Protein AF-A0A3N5PJW0-F1 (afdb_monomer_lite)

Radius of gyration: 15.16 Å; chains: 1; bounding box: 33×24×50 Å

Sequence (122 aa):
MSNIYEQHAAAFRDVSAFVVTYNGDRVATVALKFPRDGAGRLYAYVHWHGVEKVRGFAAGGGYDKRTAACAAAARKLPPQLPAGYDAAGDVYGRFVDALGRDGGRSWEDVLWDAGFKVLQAV

pLDDT: mean 93.92, std 5.49, range [64.94, 98.56]

Foldseek 3Di:
DDDPVVVVCVVPVQKWKKFKDAPRHTFKIWMWGADPVNQAKIKIWIDGPQFDIFIFIDGGDDAPGQLRRQLRRLVPTDPAHPPPCVVCGVVNNLLSVQSNDRPRDHSQVSSVVSRMHMGIDD

Secondary structure (DSSP, 8-state):
---HHHHHHHHHTTEEEEEEEETTEEEEEEEEE--TTSSSPEEEEEEETTS--EEEEE-SSSS-HHHHHHHHHHTTS-SSPPTT-GGGHHHHHHHHHHHT--SSS-HHHHHHHTT-EEEE--

Structure (mmCIF, N/CA/C/O backbone):
data_AF-A0A3N5PJW0-F1
#
_entry.id   AF-A0A3N5PJW0-F1
#
loop_
_atom_site.group_PDB
_atom_site.id
_atom_site.type_symbol
_atom_site.label_atom_id
_atom_site.label_alt_id
_atom_site.label_comp_id
_atom_site.label_asym_id
_atom_site.label_entity_id
_atom_site.label_seq_id
_atom_site.pdbx_PDB_ins_code
_atom_site.Cartn_x
_atom_site.Cartn_y
_atom_site.Cartn_z
_atom_site.occupancy
_atom_site.B_iso_or_equiv
_atom_site.auth_seq_id
_atom_site.auth_comp_id
_atom_site.auth_asym_id
_atom_site.auth_atom_id
_atom_site.pdbx_PDB_model_num
ATOM 1 N N . MET A 1 1 ? -10.174 2.706 -33.901 1.00 64.94 1 MET A N 1
ATOM 2 C CA . MET A 1 1 ? -10.566 2.958 -32.496 1.00 64.94 1 MET A CA 1
ATOM 3 C C . MET A 1 1 ? -10.114 1.761 -31.696 1.00 64.94 1 MET A C 1
ATOM 5 O O . MET A 1 1 ? -10.427 0.658 -32.124 1.00 64.94 1 MET A O 1
ATOM 9 N N . SER A 1 2 ? -9.355 1.957 -30.618 1.00 81.56 2 SER A N 1
ATOM 10 C CA . SER A 1 2 ? -9.003 0.833 -29.751 1.00 81.56 2 SER A CA 1
ATOM 11 C C . SER A 1 2 ? -10.230 0.421 -28.947 1.00 81.56 2 SER A C 1
ATOM 13 O O . SER A 1 2 ? -10.992 1.283 -28.489 1.00 81.56 2 SER A O 1
ATOM 15 N N . ASN A 1 3 ? -10.443 -0.881 -28.787 1.00 95.25 3 ASN A N 1
ATOM 16 C CA . ASN A 1 3 ? -11.563 -1.366 -27.984 1.00 95.25 3 ASN A CA 1
ATOM 17 C C . ASN A 1 3 ? -11.342 -1.043 -26.489 1.00 95.25 3 ASN A C 1
ATOM 19 O O . ASN A 1 3 ? -10.256 -0.631 -26.073 1.00 95.25 3 ASN A O 1
ATOM 23 N N . ILE A 1 4 ? -12.377 -1.219 -25.665 1.00 94.75 4 ILE A N 1
ATOM 24 C CA . ILE A 1 4 ? -12.304 -0.871 -24.239 1.00 94.75 4 ILE A CA 1
ATOM 25 C C . ILE A 1 4 ? -11.257 -1.695 -23.466 1.00 94.75 4 ILE A C 1
ATOM 27 O O . ILE A 1 4 ? -10.624 -1.171 -22.552 1.00 94.75 4 ILE A O 1
ATOM 31 N N . TYR A 1 5 ? -11.011 -2.948 -23.858 1.00 94.25 5 TYR A N 1
ATOM 32 C CA . TYR A 1 5 ? -10.007 -3.809 -23.225 1.00 94.25 5 TYR A CA 1
ATOM 33 C C . TYR A 1 5 ? -8.583 -3.325 -23.506 1.00 94.25 5 TYR A C 1
ATOM 35 O O . TYR A 1 5 ? -7.746 -3.321 -22.608 1.00 94.25 5 TYR A O 1
ATOM 43 N N . GLU A 1 6 ? -8.315 -2.850 -24.721 1.00 94.38 6 GLU A N 1
ATOM 44 C CA . GLU A 1 6 ? -7.032 -2.247 -25.095 1.00 94.38 6 GLU A CA 1
ATOM 45 C C . GLU A 1 6 ? -6.797 -0.927 -24.353 1.00 94.38 6 GLU A C 1
ATOM 47 O O . GLU A 1 6 ? -5.692 -0.678 -23.870 1.00 94.38 6 GLU A O 1
ATOM 52 N N . GLN A 1 7 ? -7.840 -0.100 -24.205 1.00 92.94 7 GLN A N 1
ATOM 53 C CA . GLN A 1 7 ? -7.766 1.135 -23.414 1.00 92.94 7 GLN A CA 1
ATOM 54 C C . GLN A 1 7 ? -7.467 0.834 -21.940 1.00 92.94 7 GLN A C 1
ATOM 56 O O . GLN A 1 7 ? -6.593 1.466 -21.348 1.00 92.94 7 GLN A O 1
ATOM 61 N N . HIS A 1 8 ? -8.144 -0.164 -21.364 1.00 91.88 8 HIS A N 1
ATOM 62 C CA . HIS A 1 8 ? -7.911 -0.612 -19.993 1.00 91.88 8 HIS A CA 1
ATOM 63 C C . HIS A 1 8 ? -6.485 -1.150 -19.809 1.00 91.88 8 HIS A C 1
ATOM 65 O O . HIS A 1 8 ? -5.757 -0.691 -18.930 1.00 91.88 8 HIS A O 1
ATOM 71 N N . ALA A 1 9 ? -6.047 -2.072 -20.672 1.00 90.75 9 ALA A N 1
ATOM 72 C CA . ALA A 1 9 ? -4.698 -2.627 -20.624 1.00 90.75 9 ALA A CA 1
ATOM 73 C C . ALA A 1 9 ? -3.628 -1.532 -20.736 1.00 90.75 9 ALA A C 1
ATOM 75 O O . ALA A 1 9 ? -2.637 -1.574 -20.016 1.00 90.75 9 ALA A O 1
ATOM 76 N N . ALA A 1 10 ? -3.837 -0.520 -21.584 1.00 90.75 10 ALA A N 1
ATOM 77 C CA . ALA A 1 10 ? -2.917 0.606 -21.711 1.00 90.75 10 ALA A CA 1
ATOM 78 C C . ALA A 1 10 ? -2.892 1.505 -20.461 1.00 90.75 10 ALA A C 1
ATOM 80 O O . ALA A 1 10 ? -1.816 1.943 -20.052 1.00 90.75 10 ALA A O 1
ATOM 81 N N . ALA A 1 11 ? -4.049 1.772 -19.846 1.00 91.06 11 ALA A N 1
ATOM 82 C CA . ALA A 1 11 ? -4.160 2.640 -18.673 1.00 91.06 11 ALA A CA 1
ATOM 83 C C . ALA A 1 11 ? -3.528 2.030 -17.409 1.00 91.06 11 ALA A C 1
ATOM 85 O O . ALA A 1 11 ? -2.932 2.755 -16.611 1.00 91.06 11 ALA A O 1
ATOM 86 N N . PHE A 1 12 ? -3.631 0.707 -17.248 1.00 93.38 12 PHE A N 1
ATOM 87 C CA . PHE A 1 12 ? -3.182 -0.008 -16.049 1.00 93.38 12 PHE A CA 1
ATOM 88 C C . PHE A 1 12 ? -1.925 -0.860 -16.256 1.00 93.38 12 PHE A C 1
ATOM 90 O O . PHE A 1 12 ? -1.478 -1.506 -15.317 1.00 93.38 12 PHE A O 1
ATOM 97 N N . ARG A 1 13 ? -1.311 -0.827 -17.448 1.00 92.81 13 ARG A N 1
ATOM 98 C CA . ARG A 1 13 ? -0.145 -1.656 -17.810 1.00 92.81 13 ARG A CA 1
ATOM 99 C C . ARG A 1 13 ? 0.967 -1.668 -16.765 1.00 92.81 13 ARG A C 1
ATOM 101 O O . ARG A 1 13 ? 1.544 -2.709 -16.478 1.00 92.81 13 ARG A O 1
ATOM 108 N N . ASP A 1 14 ? 1.270 -0.485 -16.247 1.00 95.12 14 ASP A N 1
ATOM 109 C CA . ASP A 1 14 ? 2.387 -0.248 -15.340 1.00 95.12 14 ASP A CA 1
ATOM 110 C C . ASP A 1 14 ? 1.884 -0.035 -13.901 1.00 95.12 14 ASP A C 1
ATOM 112 O O . ASP A 1 14 ? 2.542 0.639 -13.106 1.00 95.12 14 ASP A O 1
ATOM 116 N N . VAL A 1 15 ? 0.687 -0.532 -13.567 1.00 96.31 15 VAL A N 1
ATOM 117 C CA . VAL A 1 15 ? 0.043 -0.334 -12.267 1.00 96.31 15 VAL A CA 1
ATOM 118 C C . VAL A 1 15 ? -0.441 -1.662 -11.700 1.00 96.31 15 VAL A C 1
ATOM 120 O O . VAL A 1 15 ? -1.102 -2.431 -12.382 1.00 96.31 15 VAL A O 1
ATOM 123 N N . SER A 1 16 ? -0.177 -1.887 -10.417 1.00 96.88 16 SER A N 1
ATOM 124 C CA . SER A 1 16 ? -0.884 -2.896 -9.624 1.00 96.88 16 SER A CA 1
ATOM 125 C C . SER A 1 16 ? -1.614 -2.200 -8.491 1.00 96.88 16 SER A C 1
ATOM 127 O O . SER A 1 16 ? -1.078 -1.267 -7.888 1.00 96.88 16 SER A O 1
ATOM 129 N N . ALA A 1 17 ? -2.832 -2.633 -8.196 1.00 97.19 17 ALA A N 1
ATOM 130 C CA . ALA A 1 17 ? -3.629 -2.067 -7.117 1.00 97.19 17 ALA A CA 1
ATOM 131 C C . A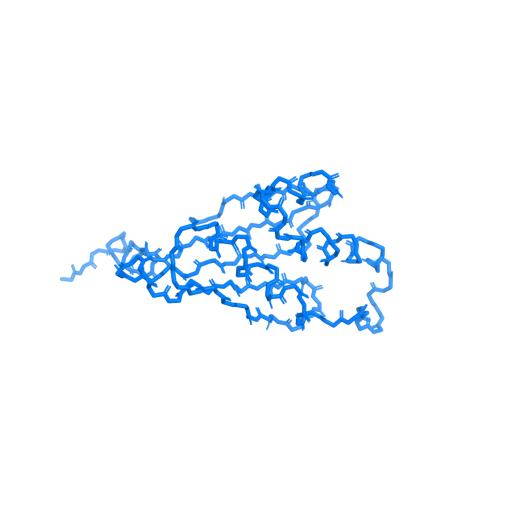LA A 1 17 ? -4.098 -3.166 -6.173 1.00 97.19 17 ALA A C 1
ATOM 133 O O . ALA A 1 17 ? -4.445 -4.264 -6.599 1.00 97.19 17 ALA A O 1
ATOM 134 N N . PHE A 1 18 ? -4.130 -2.840 -4.888 1.00 98.25 18 PHE A N 1
ATOM 135 C CA . PHE A 1 18 ? -4.428 -3.765 -3.813 1.00 98.25 18 PHE A CA 1
ATOM 136 C C . PHE A 1 18 ? -5.433 -3.150 -2.849 1.00 98.25 18 PHE A C 1
ATOM 138 O O . PHE A 1 18 ? -5.392 -1.953 -2.539 1.00 98.25 18 PHE A O 1
ATOM 145 N N . VAL A 1 19 ? -6.313 -4.002 -2.344 1.00 98.12 19 VAL A N 1
ATOM 146 C CA . VAL A 1 19 ? -7.246 -3.707 -1.266 1.00 98.12 19 VAL A CA 1
ATOM 147 C C . VAL A 1 19 ? -6.733 -4.389 -0.007 1.00 98.12 19 VAL A C 1
ATOM 149 O O . VAL A 1 19 ? -6.430 -5.579 -0.023 1.00 98.12 19 VAL A O 1
ATOM 152 N N . VAL A 1 20 ? -6.641 -3.634 1.085 1.00 98.19 20 VAL A N 1
ATOM 153 C CA . VAL A 1 20 ? -6.248 -4.160 2.392 1.00 98.19 20 VAL A CA 1
ATOM 154 C C . VAL A 1 20 ? -7.487 -4.245 3.267 1.00 98.19 20 VAL A C 1
ATOM 156 O O . VAL A 1 20 ? -8.210 -3.254 3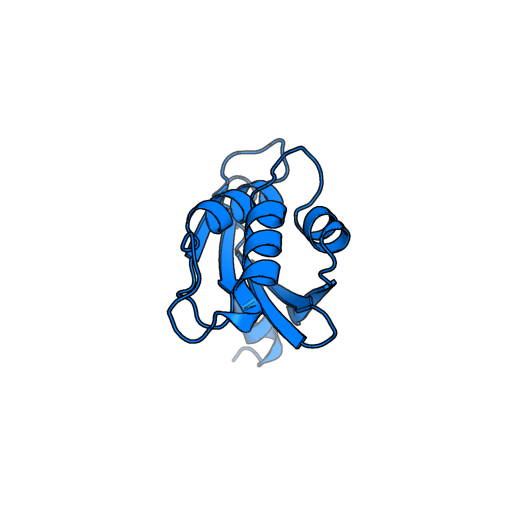.425 1.00 98.19 20 VAL A O 1
ATOM 159 N N . THR A 1 21 ? -7.730 -5.424 3.831 1.00 98.25 21 THR A N 1
ATOM 160 C CA . THR A 1 21 ? -8.873 -5.683 4.713 1.00 98.25 21 THR A CA 1
ATOM 161 C C . THR A 1 21 ? -8.428 -6.124 6.100 1.00 98.25 21 THR A C 1
ATOM 163 O O . THR A 1 21 ? -7.409 -6.804 6.226 1.00 98.25 21 THR A O 1
ATOM 166 N N . TYR A 1 22 ? -9.219 -5.793 7.115 1.00 97.56 22 TYR A N 1
ATOM 167 C CA . TYR A 1 22 ? -9.069 -6.259 8.491 1.00 97.56 22 TYR A CA 1
ATOM 168 C C . TYR A 1 22 ? -10.447 -6.670 9.013 1.00 97.56 22 TYR A C 1
ATOM 170 O O . TYR A 1 22 ? -11.403 -5.921 8.855 1.00 97.56 22 TYR A O 1
ATOM 178 N N . ASN A 1 23 ? -10.577 -7.877 9.573 1.00 95.44 23 ASN A N 1
ATOM 179 C CA . ASN A 1 23 ? -11.863 -8.434 10.032 1.00 95.44 23 ASN A CA 1
ATOM 180 C C . ASN A 1 23 ? -13.010 -8.399 8.998 1.00 95.44 23 ASN A C 1
ATOM 182 O O . ASN A 1 23 ? -14.178 -8.359 9.360 1.00 95.44 23 ASN A O 1
ATOM 186 N N . GLY A 1 24 ? -12.680 -8.459 7.704 1.00 94.00 24 GLY A N 1
ATOM 187 C CA . GLY A 1 24 ? -13.658 -8.409 6.611 1.00 94.00 24 GLY A CA 1
ATOM 188 C C . GLY A 1 24 ? -13.953 -7.000 6.092 1.00 94.00 24 GLY A C 1
ATOM 189 O O . GLY A 1 24 ? -14.440 -6.871 4.971 1.00 94.00 24 GLY A O 1
ATOM 190 N N . ASP A 1 25 ? -13.561 -5.957 6.825 1.00 95.31 25 ASP A N 1
ATOM 191 C CA . ASP A 1 25 ? -13.728 -4.571 6.403 1.00 95.31 25 ASP A CA 1
ATOM 192 C C . ASP A 1 25 ? -12.535 -4.095 5.585 1.00 95.31 25 ASP A C 1
ATOM 194 O O . ASP A 1 25 ? -11.372 -4.340 5.916 1.00 95.31 25 ASP A O 1
ATOM 198 N N . ARG A 1 26 ? -12.807 -3.361 4.507 1.00 96.06 26 ARG A N 1
ATOM 199 C CA . ARG A 1 26 ? -11.765 -2.671 3.748 1.00 96.06 26 ARG A CA 1
ATOM 200 C C . ARG A 1 26 ? -11.269 -1.480 4.560 1.00 96.06 26 ARG A C 1
ATOM 202 O O . ARG A 1 26 ? -12.028 -0.544 4.774 1.00 96.06 26 ARG A O 1
ATOM 209 N N . VAL A 1 27 ? -9.980 -1.469 4.895 1.00 97.00 27 VAL A N 1
ATOM 210 C CA . VAL A 1 27 ? -9.349 -0.415 5.713 1.00 97.00 27 VAL A CA 1
ATOM 211 C C . VAL A 1 27 ? -8.375 0.462 4.929 1.00 97.00 27 VAL A C 1
ATOM 213 O O . VAL A 1 27 ? -8.249 1.650 5.218 1.00 97.00 27 VAL A O 1
ATOM 216 N N . ALA A 1 28 ? -7.729 -0.080 3.893 1.00 98.00 28 ALA A N 1
ATOM 217 C CA . ALA A 1 28 ? -6.799 0.685 3.070 1.00 98.00 28 ALA A CA 1
ATOM 218 C C . ALA A 1 28 ? -6.759 0.217 1.6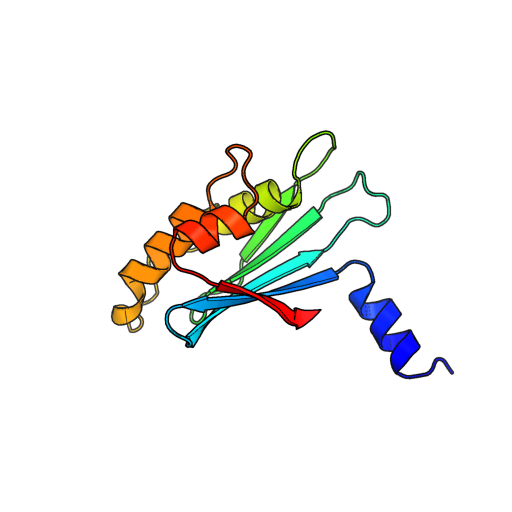11 1.00 98.00 28 ALA A C 1
ATOM 220 O O . ALA A 1 28 ? -7.315 -0.812 1.220 1.00 98.00 28 ALA A O 1
ATOM 221 N N . THR A 1 29 ? -6.077 1.007 0.791 1.00 98.38 29 THR A N 1
ATOM 222 C CA . THR A 1 29 ? -5.679 0.661 -0.574 1.00 98.38 29 THR A CA 1
ATOM 223 C C . THR A 1 29 ? -4.229 1.029 -0.809 1.00 98.38 29 THR A C 1
ATOM 225 O O . THR A 1 29 ? -3.779 2.091 -0.370 1.00 98.38 29 THR A O 1
ATOM 228 N N . VAL A 1 30 ? -3.529 0.173 -1.546 1.00 98.38 30 VAL A N 1
ATOM 229 C CA . VAL A 1 30 ? -2.154 0.400 -1.991 1.00 98.38 30 VAL A CA 1
ATOM 230 C C . VAL A 1 30 ? -2.134 0.301 -3.508 1.00 98.38 30 VAL A C 1
ATOM 232 O O . VAL A 1 30 ? -2.654 -0.656 -4.067 1.00 98.38 30 VAL A O 1
ATOM 235 N N . ALA A 1 31 ? -1.556 1.283 -4.189 1.00 98.31 31 ALA A N 1
ATOM 236 C CA . ALA A 1 31 ? -1.321 1.213 -5.626 1.00 98.31 31 ALA A CA 1
ATOM 237 C C . ALA A 1 31 ? 0.163 1.401 -5.920 1.00 98.31 31 ALA A C 1
ATOM 239 O O . ALA A 1 31 ? 0.782 2.356 -5.450 1.00 98.31 31 ALA A O 1
ATOM 240 N N . LEU A 1 32 ? 0.724 0.499 -6.713 1.00 98.06 32 LEU A N 1
ATOM 241 C CA . LEU A 1 32 ? 2.104 0.531 -7.162 1.00 98.06 32 LEU A CA 1
ATOM 242 C C . LEU A 1 32 ? 2.129 0.959 -8.622 1.00 98.06 32 LEU A C 1
ATOM 244 O O . LEU A 1 32 ? 1.453 0.351 -9.443 1.00 98.06 32 LEU A O 1
ATOM 248 N N . LYS A 1 33 ? 2.911 1.989 -8.946 1.00 97.25 33 LYS A N 1
ATOM 249 C CA . LYS A 1 33 ? 3.189 2.398 -10.325 1.00 97.25 33 LYS A CA 1
ATOM 250 C C . LYS A 1 33 ? 4.637 2.070 -10.659 1.00 97.25 33 LYS A C 1
ATOM 252 O O . LYS A 1 33 ? 5.556 2.658 -10.081 1.00 97.25 33 LYS A O 1
ATOM 257 N N . PHE A 1 34 ? 4.821 1.136 -11.579 1.00 96.19 34 PHE A N 1
ATOM 258 C CA . PHE A 1 34 ? 6.117 0.641 -12.013 1.00 96.19 34 PHE A CA 1
ATOM 259 C C . PHE A 1 34 ? 6.752 1.592 -13.038 1.00 96.19 34 PHE A C 1
ATOM 261 O O . PHE A 1 34 ? 6.050 2.214 -13.841 1.00 96.19 34 PHE A O 1
ATOM 268 N N . PRO A 1 35 ? 8.085 1.744 -13.019 1.00 93.81 35 PRO A N 1
ATOM 269 C CA . PRO A 1 35 ? 8.789 2.447 -14.077 1.00 93.81 35 PRO A CA 1
ATOM 270 C C . PRO A 1 35 ? 8.828 1.577 -15.341 1.00 93.81 35 PRO A C 1
ATOM 272 O O . PRO A 1 35 ? 9.020 0.365 -15.259 1.00 93.81 35 PRO A O 1
ATOM 275 N N . ARG A 1 36 ? 8.706 2.195 -16.519 1.00 88.56 36 ARG A N 1
ATOM 276 C CA . ARG A 1 36 ? 8.710 1.470 -17.806 1.00 88.56 36 ARG A CA 1
ATOM 277 C C . ARG A 1 36 ? 10.030 0.769 -18.122 1.00 88.56 36 ARG A C 1
ATOM 279 O O . ARG A 1 36 ? 10.040 -0.217 -18.844 1.00 88.56 36 ARG A O 1
ATOM 286 N N . ASP A 1 37 ? 11.132 1.301 -17.611 1.00 86.56 37 ASP A N 1
ATOM 287 C CA . ASP A 1 37 ? 12.492 0.817 -17.853 1.00 86.56 37 ASP A CA 1
ATOM 288 C C . ASP A 1 37 ? 12.974 -0.184 -16.787 1.00 86.56 37 ASP A C 1
ATOM 290 O O . ASP A 1 37 ? 14.118 -0.627 -16.828 1.00 86.56 37 ASP A O 1
ATOM 294 N N . GLY A 1 38 ? 12.144 -0.504 -15.787 1.00 79.62 38 GLY A N 1
ATOM 295 C CA . GLY A 1 38 ? 12.500 -1.378 -14.667 1.00 79.62 38 GLY A CA 1
ATOM 296 C C . GLY A 1 38 ? 13.529 -0.800 -13.681 1.00 79.62 38 GLY A C 1
ATOM 297 O O . GLY A 1 38 ? 13.552 -1.230 -12.528 1.00 79.62 38 GLY A O 1
ATOM 298 N N . ALA A 1 39 ? 14.330 0.198 -14.064 1.00 82.69 39 ALA A N 1
ATOM 299 C CA . ALA A 1 39 ? 15.386 0.816 -13.252 1.00 82.69 39 ALA A CA 1
ATOM 300 C C . ALA A 1 39 ? 14.956 2.134 -12.582 1.00 82.69 39 ALA A C 1
ATOM 302 O O . ALA A 1 39 ? 15.516 2.527 -11.554 1.00 82.69 39 ALA A O 1
ATOM 303 N N . GLY A 1 40 ? 13.932 2.790 -13.125 1.00 90.88 40 GLY A N 1
ATOM 304 C CA . GLY A 1 40 ? 13.395 4.048 -12.635 1.00 90.88 40 GLY A CA 1
ATOM 305 C C . GLY A 1 40 ? 12.680 3.946 -11.286 1.00 90.88 40 GLY A C 1
ATOM 306 O O . GLY A 1 40 ? 12.745 2.948 -10.555 1.00 90.88 40 GLY A O 1
ATOM 307 N N . ARG A 1 41 ? 11.974 5.028 -10.944 1.00 95.75 41 ARG A N 1
ATOM 308 C CA . ARG A 1 41 ? 11.225 5.133 -9.689 1.0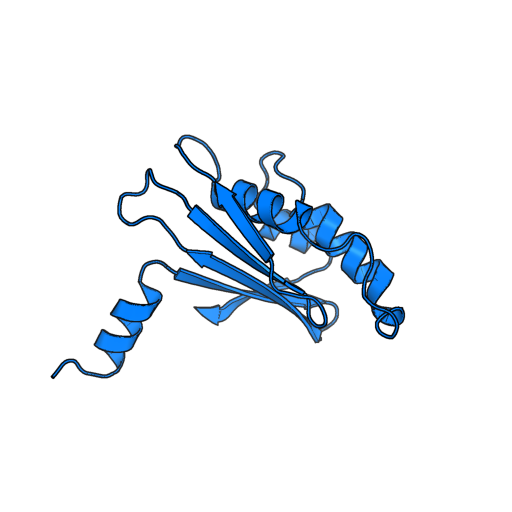0 95.75 41 ARG A CA 1
ATOM 309 C C . ARG A 1 41 ? 9.972 4.264 -9.730 1.00 95.75 41 ARG A C 1
ATOM 311 O O . ARG A 1 41 ? 9.090 4.495 -10.553 1.00 95.75 41 ARG A O 1
ATOM 318 N N . LEU A 1 42 ? 9.878 3.329 -8.791 1.00 97.12 42 LEU A N 1
ATOM 319 C CA . LEU A 1 42 ? 8.621 2.687 -8.427 1.00 97.12 42 LEU A CA 1
ATOM 320 C C . LEU A 1 42 ? 7.928 3.575 -7.400 1.00 97.12 42 LEU A C 1
ATOM 322 O O . LEU A 1 42 ? 8.531 3.920 -6.386 1.00 97.12 42 LEU A O 1
ATOM 326 N N . TYR A 1 43 ? 6.680 3.952 -7.662 1.00 98.06 43 TYR A N 1
ATOM 327 C CA . TYR A 1 43 ? 5.874 4.741 -6.733 1.00 98.06 43 TYR A CA 1
ATOM 328 C C . TYR A 1 43 ? 4.872 3.854 -6.009 1.00 98.06 43 TYR A C 1
ATOM 330 O O . TYR A 1 43 ? 4.213 3.040 -6.648 1.00 98.06 43 TYR A O 1
ATOM 338 N N . ALA A 1 44 ? 4.711 4.070 -4.707 1.00 98.50 44 ALA A N 1
ATOM 339 C CA . ALA A 1 44 ? 3.630 3.492 -3.923 1.00 98.50 44 ALA A CA 1
ATOM 340 C C . ALA A 1 44 ? 2.694 4.608 -3.465 1.00 98.50 44 ALA A C 1
ATOM 342 O O . ALA A 1 44 ? 3.138 5.612 -2.907 1.00 98.50 44 ALA A O 1
ATOM 343 N N . TYR A 1 45 ? 1.403 4.429 -3.702 1.00 98.50 45 TYR A N 1
ATOM 344 C CA . TYR A 1 45 ? 0.337 5.296 -3.230 1.00 98.50 45 TYR A CA 1
ATOM 345 C C . TYR A 1 45 ? -0.441 4.539 -2.167 1.00 98.50 45 TYR A C 1
ATOM 347 O O . TYR A 1 45 ? -1.060 3.523 -2.474 1.00 98.50 45 TYR A O 1
ATOM 355 N N . VAL A 1 46 ? -0.409 5.029 -0.935 1.00 98.56 46 VAL A N 1
ATOM 356 C CA . VAL A 1 46 ? -1.053 4.382 0.208 1.00 98.56 46 VAL A CA 1
ATOM 357 C C . VAL A 1 46 ? -2.173 5.280 0.694 1.00 98.56 46 VAL A C 1
ATOM 359 O O . VAL A 1 46 ? -1.989 6.481 0.882 1.00 98.56 46 VAL A O 1
ATOM 362 N N . HIS A 1 47 ? -3.350 4.699 0.865 1.00 98.12 47 HIS A N 1
ATOM 363 C CA . HIS A 1 47 ? -4.522 5.396 1.364 1.00 98.12 47 HIS A CA 1
ATOM 364 C C . HIS A 1 47 ? -5.205 4.517 2.395 1.00 98.12 47 HIS A C 1
ATOM 366 O O . HIS A 1 47 ? -5.792 3.497 2.034 1.00 98.12 47 HIS A O 1
ATOM 372 N N . TRP A 1 48 ? -5.103 4.917 3.655 1.00 97.44 48 TRP A N 1
ATOM 373 C CA . TRP A 1 48 ? -5.976 4.429 4.711 1.00 97.44 48 TRP A CA 1
ATOM 374 C C . TRP A 1 48 ? -7.291 5.215 4.664 1.00 97.44 48 TRP A C 1
ATOM 376 O O . TRP A 1 48 ? -7.289 6.406 4.355 1.00 97.44 48 TRP A O 1
ATOM 386 N N . HIS A 1 49 ? -8.428 4.567 4.904 1.00 93.19 49 HIS A N 1
ATOM 387 C CA . HIS A 1 49 ? -9.715 5.261 4.824 1.00 93.19 49 HIS A CA 1
ATOM 388 C C . HIS A 1 49 ? -9.846 6.329 5.907 1.00 93.19 49 HIS A C 1
ATOM 390 O O . HIS A 1 49 ? -9.588 6.074 7.079 1.00 93.19 49 HIS A O 1
ATOM 396 N N . GLY A 1 50 ? -10.265 7.528 5.504 1.00 89.94 50 GLY A N 1
ATOM 397 C CA . GLY A 1 50 ? -10.397 8.671 6.409 1.00 89.94 50 GLY A CA 1
ATOM 398 C C . GLY A 1 50 ? -9.133 9.524 6.550 1.00 89.94 50 GLY A C 1
ATOM 399 O O . GLY A 1 50 ? -9.183 10.539 7.239 1.00 89.94 50 GLY A O 1
ATOM 400 N N . VAL A 1 51 ? -8.026 9.178 5.879 1.00 93.69 51 VAL A N 1
ATOM 401 C CA . VAL A 1 51 ? -6.826 10.033 5.804 1.00 93.69 51 VAL A CA 1
ATOM 402 C C . VAL A 1 51 ? -6.501 10.421 4.369 1.00 93.69 51 VAL A C 1
ATOM 404 O O . VAL A 1 51 ? -6.912 9.766 3.415 1.00 93.69 51 VAL A O 1
ATOM 407 N N . GLU A 1 52 ? -5.728 11.490 4.198 1.00 95.44 52 GLU A N 1
ATOM 408 C CA . GLU A 1 52 ? -5.219 11.857 2.882 1.00 95.44 52 GLU A CA 1
ATOM 409 C C . GLU A 1 52 ? -4.296 10.759 2.327 1.00 95.44 52 GLU A C 1
ATOM 411 O O . GLU A 1 52 ? -3.483 10.159 3.035 1.00 95.44 52 GLU A O 1
ATOM 416 N N . LYS A 1 53 ? -4.418 10.486 1.026 1.00 97.75 53 LYS A N 1
ATOM 417 C CA . LYS A 1 53 ? -3.552 9.538 0.325 1.00 97.75 53 LYS A CA 1
ATOM 418 C C . LYS A 1 53 ? -2.120 10.066 0.273 1.00 97.75 53 LYS A C 1
ATOM 420 O O . LYS A 1 53 ? -1.870 11.159 -0.224 1.00 97.75 53 LYS A O 1
ATOM 425 N N . VAL A 1 54 ? -1.165 9.226 0.651 1.00 98.44 54 VAL A N 1
ATOM 426 C CA . VAL A 1 54 ? 0.263 9.559 0.639 1.00 98.44 54 VAL A CA 1
ATOM 427 C C . VAL A 1 54 ? 1.014 8.795 -0.444 1.00 98.44 54 VAL A C 1
ATOM 429 O O . VAL A 1 54 ? 0.552 7.775 -0.961 1.00 98.44 54 VAL A O 1
ATOM 432 N N . ARG A 1 55 ? 2.203 9.295 -0.801 1.00 98.38 55 ARG A N 1
ATOM 433 C CA . ARG A 1 55 ? 3.052 8.703 -1.843 1.00 98.38 55 ARG A CA 1
ATOM 434 C C . ARG A 1 55 ? 4.492 8.497 -1.383 1.00 98.38 55 ARG A C 1
ATOM 436 O O . ARG A 1 55 ? 5.182 9.458 -1.031 1.00 98.38 55 ARG A O 1
ATOM 443 N N . GLY A 1 56 ? 4.978 7.269 -1.509 1.00 98.19 56 GLY A N 1
ATOM 444 C CA . GLY A 1 56 ? 6.380 6.871 -1.388 1.00 98.19 56 GLY A CA 1
ATOM 445 C C . GLY A 1 56 ? 6.988 6.507 -2.741 1.00 98.19 56 GLY A C 1
ATOM 446 O O . GLY A 1 56 ? 6.277 6.374 -3.741 1.00 98.19 56 GLY A O 1
ATOM 447 N N . PHE A 1 57 ? 8.312 6.373 -2.791 1.00 97.75 57 PHE A N 1
ATOM 448 C CA . PHE A 1 57 ? 8.994 5.831 -3.963 1.00 97.75 57 PHE A CA 1
ATOM 449 C C . PHE A 1 57 ? 10.275 5.090 -3.580 1.00 97.75 57 PHE A C 1
ATOM 451 O O . PHE A 1 57 ? 10.867 5.375 -2.543 1.00 97.75 57 PHE A O 1
ATOM 458 N N . ALA A 1 58 ? 10.712 4.196 -4.461 1.00 96.62 58 ALA A N 1
ATOM 459 C CA . ALA A 1 58 ? 12.011 3.531 -4.421 1.00 96.62 58 ALA A CA 1
ATOM 460 C C . ALA A 1 58 ? 12.671 3.602 -5.809 1.00 96.62 58 ALA A C 1
ATOM 462 O O . ALA A 1 58 ? 11.978 3.574 -6.828 1.00 96.62 58 ALA A O 1
ATOM 463 N N . ALA A 1 59 ? 13.998 3.727 -5.864 1.00 94.00 59 ALA A N 1
ATOM 464 C CA . ALA A 1 59 ? 14.773 3.902 -7.100 1.00 94.00 59 ALA A CA 1
ATOM 465 C C . ALA A 1 59 ? 16.027 3.012 -7.116 1.00 94.00 59 ALA A C 1
ATOM 467 O O . ALA A 1 59 ? 16.453 2.526 -6.072 1.00 94.00 59 ALA A O 1
ATOM 468 N N . GLY A 1 60 ? 16.641 2.814 -8.284 1.00 89.00 60 GLY A N 1
ATOM 469 C CA . GLY A 1 60 ? 17.792 1.915 -8.433 1.00 89.00 60 GLY A CA 1
ATOM 470 C C . GLY A 1 60 ? 17.366 0.456 -8.627 1.00 89.00 60 GLY A C 1
ATOM 471 O O . GLY A 1 60 ? 16.265 0.189 -9.117 1.00 89.00 60 GLY A O 1
ATOM 472 N N . GLY A 1 61 ? 18.227 -0.497 -8.265 1.00 85.44 61 GLY A N 1
ATOM 473 C CA . GLY A 1 61 ? 17.981 -1.933 -8.444 1.00 85.44 61 GLY A CA 1
ATOM 474 C C . GLY A 1 61 ? 18.702 -2.799 -7.408 1.00 85.44 61 GLY A C 1
ATOM 475 O O . GLY A 1 61 ? 19.454 -2.281 -6.590 1.00 85.44 61 GLY A O 1
ATOM 476 N N . GLY A 1 62 ? 18.452 -4.112 -7.449 1.00 87.44 62 GLY A N 1
ATOM 477 C CA . GLY A 1 62 ? 19.100 -5.097 -6.567 1.00 87.44 62 GLY A CA 1
ATOM 478 C C . GLY A 1 62 ? 18.385 -5.372 -5.238 1.00 87.44 62 GLY A C 1
ATOM 479 O O . GLY A 1 62 ? 18.951 -6.037 -4.380 1.00 87.44 62 GLY A O 1
ATOM 480 N N . TYR A 1 63 ? 17.162 -4.870 -5.055 1.00 91.88 63 TYR A N 1
ATOM 481 C CA . TYR A 1 63 ? 16.365 -5.071 -3.842 1.00 91.88 63 TYR A CA 1
ATOM 482 C C . TYR A 1 63 ? 14.859 -4.974 -4.137 1.00 91.88 63 TYR A C 1
ATOM 484 O O . TYR A 1 63 ? 14.450 -4.569 -5.233 1.00 91.88 63 TYR A O 1
ATOM 492 N N . ASP A 1 64 ? 14.025 -5.319 -3.154 1.00 93.88 64 ASP A N 1
ATOM 493 C CA . ASP A 1 64 ? 12.570 -5.210 -3.267 1.00 93.88 64 ASP A CA 1
ATOM 494 C C . ASP A 1 64 ? 12.095 -3.746 -3.211 1.00 93.88 64 ASP A C 1
ATOM 496 O O . ASP A 1 64 ? 11.831 -3.161 -2.155 1.00 93.88 64 ASP A O 1
ATOM 500 N N . LYS A 1 65 ? 11.945 -3.153 -4.399 1.00 94.75 65 LYS A N 1
ATOM 501 C CA . LYS A 1 65 ? 11.441 -1.786 -4.565 1.00 94.75 65 LYS A CA 1
ATOM 502 C C . LYS A 1 65 ? 9.983 -1.612 -4.155 1.00 94.75 65 LYS A C 1
ATOM 504 O O . LYS A 1 65 ? 9.603 -0.486 -3.840 1.00 94.75 65 LYS A O 1
ATOM 509 N N . ARG A 1 66 ? 9.162 -2.669 -4.178 1.00 95.88 66 ARG A N 1
ATOM 510 C CA . ARG A 1 66 ? 7.748 -2.564 -3.785 1.00 95.88 66 ARG A CA 1
ATOM 511 C C . ARG A 1 66 ? 7.680 -2.276 -2.295 1.00 95.88 66 ARG A C 1
ATOM 513 O O . ARG A 1 66 ? 7.122 -1.258 -1.895 1.00 95.88 66 ARG A O 1
ATOM 520 N N . THR A 1 67 ? 8.361 -3.104 -1.508 1.00 97.06 67 THR A N 1
ATOM 521 C CA . THR A 1 67 ? 8.419 -2.959 -0.053 1.00 97.06 67 THR A CA 1
ATOM 522 C C . THR A 1 67 ? 9.064 -1.646 0.364 1.00 97.06 67 THR A C 1
ATOM 524 O O . THR A 1 67 ? 8.481 -0.907 1.152 1.00 97.06 67 THR A O 1
ATOM 527 N N . ALA A 1 68 ? 10.193 -1.271 -0.242 1.00 96.88 68 ALA A N 1
ATOM 528 C CA . ALA A 1 68 ? 10.833 0.007 0.063 1.00 96.88 68 ALA A CA 1
ATOM 529 C C . ALA A 1 68 ? 9.941 1.223 -0.262 1.00 96.88 68 ALA A C 1
ATOM 531 O O . ALA A 1 68 ? 9.886 2.179 0.514 1.00 96.88 68 ALA A O 1
ATOM 532 N N . ALA A 1 69 ? 9.212 1.204 -1.386 1.00 97.62 69 ALA A N 1
ATOM 533 C CA . ALA A 1 69 ? 8.299 2.290 -1.736 1.00 97.62 69 ALA A CA 1
ATOM 534 C C . ALA A 1 69 ? 7.094 2.353 -0.784 1.00 97.62 69 ALA A C 1
ATOM 536 O O . ALA A 1 69 ? 6.694 3.455 -0.399 1.00 97.62 69 ALA A O 1
ATOM 537 N N . CYS A 1 70 ? 6.547 1.201 -0.383 1.00 98.12 70 CYS A N 1
ATOM 538 C CA . CYS A 1 70 ? 5.485 1.096 0.618 1.00 98.12 70 CYS A CA 1
ATOM 539 C C . CYS A 1 70 ? 5.934 1.640 1.978 1.00 98.12 70 CYS A C 1
ATOM 541 O O . CYS A 1 70 ? 5.254 2.503 2.529 1.00 98.12 70 CYS A O 1
ATOM 543 N N . ALA A 1 71 ? 7.112 1.247 2.463 1.00 98.00 71 ALA A N 1
ATOM 544 C CA . ALA A 1 71 ? 7.680 1.766 3.705 1.00 98.00 71 ALA A CA 1
ATOM 545 C C . ALA A 1 71 ? 7.921 3.283 3.632 1.00 98.00 71 ALA A C 1
ATOM 547 O O . ALA A 1 71 ? 7.577 4.030 4.550 1.00 98.00 71 ALA A O 1
ATOM 548 N N . ALA A 1 72 ? 8.433 3.778 2.500 1.00 98.12 72 ALA A N 1
ATOM 549 C CA . ALA A 1 72 ? 8.591 5.211 2.264 1.00 98.12 72 ALA A CA 1
ATOM 550 C C . ALA A 1 72 ? 7.252 5.973 2.216 1.00 98.12 72 ALA A C 1
ATOM 552 O O . ALA A 1 72 ? 7.225 7.169 2.511 1.00 98.12 72 ALA A O 1
ATOM 553 N N . ALA A 1 73 ? 6.155 5.318 1.824 1.00 98.31 73 ALA A N 1
ATOM 554 C CA . ALA A 1 73 ? 4.811 5.887 1.871 1.00 98.31 73 ALA A CA 1
ATOM 555 C C . ALA A 1 73 ? 4.247 5.862 3.299 1.00 98.31 73 ALA A C 1
ATOM 557 O O . ALA A 1 73 ? 3.734 6.879 3.754 1.00 98.31 73 ALA A O 1
ATOM 558 N N . ALA A 1 74 ? 4.405 4.749 4.021 1.00 97.56 74 ALA A N 1
ATOM 559 C CA . ALA A 1 74 ? 3.933 4.576 5.394 1.00 97.56 74 ALA A CA 1
ATOM 560 C C . ALA A 1 74 ? 4.492 5.647 6.341 1.00 97.56 74 ALA A C 1
ATOM 562 O O . ALA A 1 74 ? 3.743 6.237 7.107 1.00 97.56 74 ALA A O 1
ATOM 563 N N . ARG A 1 75 ? 5.778 5.999 6.201 1.00 97.06 75 ARG A N 1
ATOM 564 C CA . ARG A 1 75 ? 6.440 7.069 6.981 1.00 97.06 75 ARG A CA 1
ATOM 565 C C . ARG A 1 75 ? 5.837 8.468 6.791 1.00 97.06 75 ARG A C 1
ATOM 567 O O . ARG A 1 75 ? 6.218 9.391 7.501 1.00 97.06 75 ARG A O 1
ATOM 574 N N . LYS A 1 76 ? 4.962 8.651 5.800 1.00 97.94 76 LYS A N 1
ATOM 575 C CA . LYS A 1 76 ? 4.283 9.922 5.508 1.00 97.94 76 LYS A CA 1
ATOM 576 C C . LYS A 1 76 ? 2.829 9.933 5.958 1.00 97.94 76 LYS A C 1
ATOM 578 O O . LYS A 1 76 ? 2.196 10.980 5.864 1.00 97.94 76 LYS A O 1
ATOM 583 N N . LEU A 1 77 ? 2.293 8.789 6.380 1.00 97.12 77 LEU A N 1
ATOM 584 C CA . LEU A 1 77 ? 0.971 8.728 6.983 1.00 97.12 77 LEU A CA 1
ATOM 585 C C . LEU A 1 77 ? 0.977 9.522 8.302 1.00 97.12 77 LEU A C 1
ATOM 587 O O . LEU A 1 77 ? 2.014 9.585 8.969 1.00 97.12 77 LEU A O 1
ATOM 591 N N . PRO A 1 78 ? -0.144 10.162 8.676 1.00 95.19 78 PRO A N 1
ATOM 592 C CA . PRO A 1 78 ? -0.200 10.940 9.906 1.00 95.19 78 PRO A CA 1
ATOM 593 C C . PRO A 1 78 ? 0.053 10.043 11.132 1.00 95.19 78 PRO A C 1
ATOM 595 O O . PRO A 1 78 ? -0.370 8.889 11.146 1.00 95.19 78 PRO A O 1
ATOM 598 N N . PRO A 1 79 ? 0.725 10.533 12.184 1.00 91.06 79 PRO A N 1
ATOM 599 C CA . PRO A 1 79 ? 1.052 9.711 13.352 1.00 91.06 79 PRO A CA 1
ATOM 600 C C . PRO A 1 79 ? -0.189 9.247 14.130 1.00 91.06 79 PRO A C 1
ATOM 602 O O . PRO A 1 79 ? -0.142 8.226 14.810 1.00 91.06 79 PRO A O 1
ATOM 605 N N . GLN A 1 80 ? -1.302 9.974 14.018 1.00 90.38 80 GLN A N 1
ATOM 606 C CA . GLN A 1 80 ? -2.607 9.591 14.548 1.00 90.38 80 GLN A CA 1
ATOM 607 C C . GLN A 1 80 ? -3.692 9.820 13.496 1.00 90.38 80 GLN A C 1
ATOM 609 O O . GLN A 1 80 ? -3.537 10.649 12.594 1.00 90.38 80 GLN A O 1
ATOM 614 N N . LEU A 1 81 ? -4.803 9.094 13.624 1.00 92.00 81 LEU A N 1
ATOM 615 C CA . LEU A 1 81 ? -5.988 9.368 12.822 1.00 92.00 81 LEU A CA 1
ATOM 616 C C . LEU A 1 81 ? -6.616 10.719 13.218 1.00 92.00 81 LEU A C 1
ATOM 618 O O . LEU A 1 81 ? -6.479 11.149 14.365 1.00 92.00 81 LEU A O 1
ATOM 622 N N . PRO A 1 82 ? -7.320 11.391 12.289 1.00 89.00 82 PRO A N 1
ATOM 623 C CA . PRO A 1 82 ? -8.132 12.556 12.613 1.00 89.00 82 PRO A CA 1
ATOM 624 C C . PRO A 1 82 ? -9.184 12.239 13.683 1.00 89.00 82 PRO A C 1
ATOM 626 O O . PRO A 1 82 ? -9.677 11.111 13.767 1.00 89.00 82 PRO A O 1
ATOM 629 N N . ALA A 1 83 ? -9.573 13.258 14.453 1.00 85.44 83 ALA A N 1
ATOM 630 C CA . ALA A 1 83 ? -10.637 13.133 15.446 1.00 85.44 83 ALA A CA 1
ATOM 631 C C . ALA A 1 83 ? -11.920 12.559 14.815 1.00 85.44 83 ALA A C 1
ATOM 633 O O . ALA A 1 83 ? -12.318 12.970 13.722 1.00 85.44 83 ALA A O 1
ATOM 634 N N . GLY A 1 84 ? -12.560 11.610 15.506 1.00 82.81 84 GLY A N 1
ATOM 635 C CA . GLY A 1 84 ? -13.745 10.904 15.007 1.00 82.81 84 GLY A CA 1
ATOM 636 C C . GLY A 1 84 ? -13.458 9.556 14.334 1.00 82.81 84 GLY A C 1
ATOM 637 O O . GLY A 1 84 ? -14.401 8.858 13.970 1.00 82.81 84 GLY A O 1
ATOM 638 N N . TYR A 1 85 ? -12.187 9.156 14.217 1.00 83.62 85 TYR A N 1
ATOM 639 C CA . TYR A 1 85 ? -11.771 7.826 13.746 1.00 83.62 85 TYR A CA 1
ATOM 640 C C . TYR A 1 85 ? -11.101 6.980 14.846 1.00 83.62 85 TYR A C 1
ATOM 642 O O . TYR A 1 85 ? -10.436 5.984 14.557 1.00 83.62 85 TYR A O 1
ATOM 650 N N . ASP A 1 86 ? -11.288 7.350 16.115 1.00 78.06 86 ASP A N 1
ATOM 651 C CA . ASP A 1 86 ? -10.554 6.800 17.266 1.00 78.06 86 ASP A CA 1
ATOM 652 C C . ASP A 1 86 ? -10.705 5.277 17.413 1.00 78.06 86 ASP A C 1
ATOM 654 O O . ASP A 1 86 ? -9.750 4.583 17.757 1.00 78.06 86 ASP A O 1
ATOM 658 N N . ALA A 1 87 ? -11.871 4.730 17.054 1.00 79.12 87 ALA A N 1
ATOM 659 C CA . ALA A 1 87 ? -12.141 3.290 17.095 1.00 79.12 87 ALA A CA 1
ATOM 660 C C . ALA A 1 87 ? -11.215 2.458 16.184 1.00 79.12 87 ALA A C 1
ATOM 662 O O . ALA A 1 87 ? -11.039 1.262 16.410 1.00 79.12 87 ALA A O 1
ATOM 663 N N . ALA A 1 88 ? -10.616 3.076 15.161 1.00 87.94 88 ALA A N 1
ATOM 664 C CA . ALA A 1 88 ? -9.683 2.428 14.245 1.00 87.94 88 ALA A CA 1
ATOM 665 C C . ALA A 1 88 ? -8.207 2.698 14.592 1.00 87.94 88 ALA A C 1
ATOM 667 O O . ALA A 1 88 ? -7.32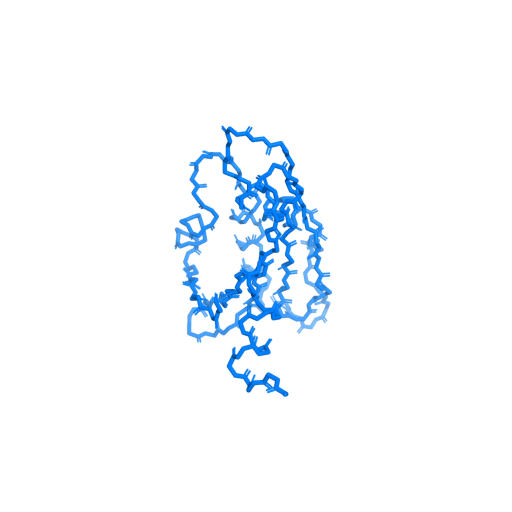9 2.215 13.876 1.00 87.94 88 ALA A O 1
ATOM 668 N N . GLY A 1 89 ? -7.920 3.445 15.668 1.00 90.62 89 GLY A N 1
ATOM 669 C CA . GLY A 1 89 ? -6.574 3.908 16.017 1.00 90.62 89 GLY A CA 1
ATOM 670 C C . GLY A 1 89 ? -5.559 2.776 16.190 1.00 90.62 89 GLY A C 1
ATOM 671 O O . GLY A 1 89 ? -4.484 2.821 15.594 1.00 90.62 89 GLY A O 1
ATOM 672 N N . ASP A 1 90 ? -5.928 1.718 16.914 1.00 93.62 90 ASP A N 1
ATOM 673 C CA . ASP A 1 90 ? -5.044 0.566 17.142 1.00 93.62 90 ASP A CA 1
ATOM 674 C C . ASP A 1 90 ? -4.722 -0.185 15.844 1.00 93.62 90 ASP A C 1
ATOM 676 O O . ASP A 1 90 ? -3.577 -0.565 15.591 1.00 93.62 90 ASP A O 1
ATOM 680 N N . VAL A 1 91 ? -5.734 -0.401 14.997 1.00 96.25 91 VAL A N 1
ATOM 681 C CA . VAL A 1 91 ? -5.565 -1.102 13.716 1.00 96.25 91 VAL A CA 1
ATOM 682 C C . VAL A 1 91 ? -4.725 -0.250 12.766 1.00 96.25 91 VAL A C 1
ATOM 684 O O . VAL A 1 91 ? -3.836 -0.765 12.092 1.00 96.25 91 VAL A O 1
ATOM 687 N N . TYR A 1 92 ? -4.958 1.059 12.752 1.00 97.06 92 TYR A N 1
ATOM 688 C CA . TYR A 1 92 ? -4.163 2.004 11.985 1.00 97.06 92 TYR A CA 1
ATOM 689 C C . TYR A 1 92 ? -2.693 2.007 12.412 1.00 97.06 92 TYR A C 1
ATOM 691 O O . TYR A 1 92 ? -1.819 1.881 11.556 1.00 97.06 92 TYR A O 1
ATOM 699 N N . GLY A 1 93 ? -2.410 2.068 13.717 1.00 96.38 93 GLY A N 1
ATOM 700 C CA . GLY A 1 93 ? -1.044 1.992 14.239 1.00 96.38 93 GLY A CA 1
ATOM 701 C C . GLY A 1 93 ? -0.336 0.712 13.792 1.00 96.38 93 GLY A C 1
ATOM 702 O O . GLY A 1 93 ? 0.744 0.772 13.209 1.00 96.38 93 GLY A O 1
ATOM 703 N N . ARG A 1 94 ? -1.001 -0.445 13.927 1.00 96.88 94 ARG A N 1
ATOM 704 C CA . ARG A 1 94 ? -0.478 -1.736 13.437 1.00 96.88 94 ARG A CA 1
ATOM 705 C C . ARG A 1 94 ? -0.191 -1.726 11.938 1.00 96.88 94 ARG A C 1
ATOM 707 O O . ARG A 1 94 ? 0.819 -2.280 11.512 1.00 96.88 94 ARG A O 1
ATOM 714 N N . PHE A 1 95 ? -1.071 -1.121 11.140 1.00 97.81 95 PHE A N 1
ATOM 715 C CA . PHE A 1 95 ? -0.884 -0.998 9.697 1.00 97.81 95 PHE A CA 1
ATOM 716 C C . PHE A 1 95 ? 0.351 -0.160 9.359 1.00 97.81 95 PHE A C 1
ATOM 718 O O . PHE A 1 95 ? 1.181 -0.600 8.564 1.00 97.81 95 PHE A O 1
ATOM 725 N N . VAL A 1 96 ? 0.490 1.022 9.969 1.00 97.31 96 VAL A N 1
ATOM 726 C CA . VAL A 1 96 ? 1.635 1.922 9.752 1.00 97.31 96 VAL A CA 1
ATOM 727 C C . VAL A 1 96 ? 2.939 1.241 10.172 1.00 97.31 96 VAL A C 1
ATOM 729 O O . VAL A 1 96 ? 3.895 1.225 9.394 1.00 97.31 96 VAL A O 1
ATOM 732 N N . ASP A 1 97 ? 2.954 0.615 11.350 1.00 96.81 97 ASP A N 1
ATOM 733 C CA . ASP A 1 97 ? 4.120 -0.082 11.895 1.00 96.81 97 ASP A CA 1
ATOM 734 C C . ASP A 1 97 ? 4.546 -1.272 11.033 1.00 96.81 97 ASP A C 1
ATOM 736 O O . ASP A 1 97 ? 5.740 -1.496 10.830 1.00 96.81 97 ASP A O 1
ATOM 740 N N . ALA A 1 98 ? 3.589 -2.053 10.525 1.00 97.19 98 ALA A N 1
ATOM 741 C CA . ALA A 1 98 ? 3.871 -3.192 9.661 1.00 97.19 98 ALA A CA 1
ATOM 742 C C . ALA A 1 98 ? 4.355 -2.739 8.278 1.00 97.19 98 ALA A C 1
ATOM 744 O O . ALA A 1 98 ? 5.402 -3.194 7.816 1.00 97.19 98 ALA A O 1
ATOM 745 N N . LEU A 1 99 ? 3.638 -1.807 7.641 1.00 97.31 99 LEU A N 1
ATOM 746 C CA . LEU A 1 99 ? 3.959 -1.321 6.299 1.00 97.31 99 LEU A CA 1
ATOM 747 C C . LEU A 1 99 ? 5.280 -0.538 6.256 1.00 97.31 99 LEU A C 1
ATOM 749 O O . LEU A 1 99 ? 5.931 -0.487 5.216 1.00 97.31 99 LEU A O 1
ATOM 753 N N . GLY A 1 100 ? 5.681 0.068 7.377 1.00 96.50 100 GLY A N 1
ATOM 754 C CA . GLY A 1 100 ? 6.940 0.795 7.531 1.00 96.50 100 GLY A CA 1
ATOM 755 C C . GLY A 1 100 ? 8.201 -0.078 7.574 1.00 96.50 100 GLY A C 1
ATOM 756 O O . GLY A 1 100 ? 9.305 0.474 7.522 1.00 96.50 100 GLY A O 1
ATOM 757 N N . ARG A 1 101 ? 8.068 -1.411 7.665 1.00 92.94 101 ARG A N 1
ATOM 758 C CA . ARG A 1 101 ? 9.195 -2.358 7.721 1.00 92.94 101 ARG A CA 1
ATOM 759 C C . ARG A 1 101 ? 9.733 -2.654 6.321 1.00 92.94 101 ARG A C 1
ATOM 761 O O . ARG A 1 101 ? 8.989 -3.068 5.442 1.00 92.94 101 ARG A O 1
ATOM 768 N N . ASP A 1 102 ? 11.045 -2.524 6.142 1.00 86.19 102 ASP A N 1
ATOM 769 C CA . ASP A 1 102 ? 11.771 -2.833 4.899 1.00 86.19 102 ASP A CA 1
ATOM 770 C C . ASP A 1 102 ? 12.876 -3.898 5.086 1.00 86.19 102 ASP A C 1
ATOM 772 O O . ASP A 1 102 ? 13.790 -4.026 4.274 1.00 86.19 102 ASP A O 1
ATOM 776 N N . GLY A 1 103 ? 12.758 -4.725 6.132 1.00 83.25 103 GLY A N 1
ATOM 777 C CA . GLY A 1 103 ? 13.752 -5.721 6.564 1.00 83.25 103 GLY A CA 1
ATOM 778 C C . GLY A 1 103 ? 13.802 -7.040 5.775 1.00 83.25 103 GLY A C 1
ATOM 779 O O . GLY A 1 103 ? 14.048 -8.085 6.369 1.00 83.25 103 GLY A O 1
ATOM 780 N N . GLY A 1 104 ? 13.542 -7.024 4.465 1.00 83.69 104 GLY A N 1
ATOM 781 C CA . GLY A 1 104 ? 13.746 -8.180 3.573 1.00 83.69 104 GLY A CA 1
ATOM 782 C C . GLY A 1 104 ? 12.559 -9.133 3.380 1.00 83.69 104 GLY A C 1
ATOM 783 O O . GLY A 1 104 ? 12.608 -9.967 2.479 1.00 83.69 104 GLY A O 1
ATOM 784 N N . ARG A 1 105 ? 11.476 -8.997 4.154 1.00 92.88 105 ARG A N 1
ATOM 785 C CA . ARG A 1 105 ? 10.177 -9.617 3.827 1.00 92.88 105 ARG A CA 1
ATOM 786 C C . ARG A 1 105 ? 9.356 -8.700 2.931 1.00 92.88 105 ARG A C 1
ATOM 788 O O . ARG A 1 105 ? 9.535 -7.485 2.984 1.00 92.88 105 ARG A O 1
ATOM 795 N N . SER A 1 10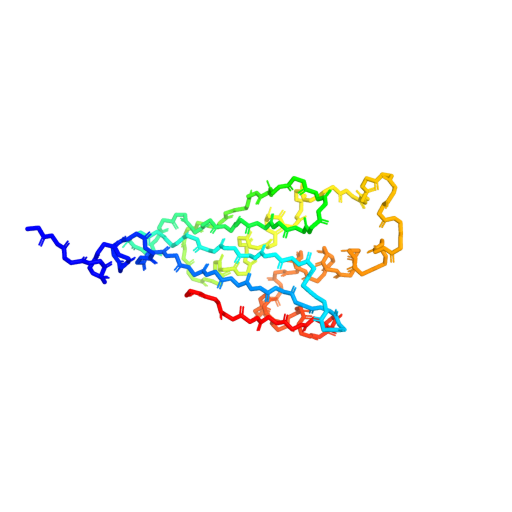6 ? 8.451 -9.276 2.141 1.00 94.94 106 SER A N 1
ATOM 796 C CA . SER A 1 106 ? 7.559 -8.472 1.310 1.00 94.94 106 SER A CA 1
ATOM 797 C C . SER A 1 106 ? 6.583 -7.666 2.177 1.00 94.94 106 SER A C 1
ATOM 799 O O . SER A 1 106 ? 6.192 -8.089 3.268 1.00 94.94 106 SER A O 1
ATOM 801 N N . TRP A 1 107 ? 6.168 -6.498 1.689 1.00 96.69 107 TRP A N 1
ATOM 802 C CA . TRP A 1 107 ? 5.181 -5.647 2.360 1.00 96.69 107 TRP A CA 1
ATOM 803 C C . TRP A 1 107 ? 3.828 -6.354 2.583 1.00 96.69 107 TRP A C 1
ATOM 805 O O . TRP A 1 107 ? 3.110 -6.034 3.526 1.00 96.69 107 TRP A O 1
ATOM 815 N N . GLU A 1 108 ? 3.482 -7.322 1.732 1.00 96.94 108 GLU A N 1
ATOM 816 C CA . GLU A 1 108 ? 2.260 -8.127 1.839 1.00 96.94 108 GLU A CA 1
ATOM 817 C C . GLU A 1 108 ? 2.369 -9.100 3.012 1.00 96.94 108 GLU A C 1
ATOM 819 O O . GLU A 1 108 ? 1.460 -9.179 3.836 1.00 96.94 108 GLU A O 1
ATOM 824 N N . ASP A 1 109 ? 3.519 -9.765 3.136 1.00 96.62 109 ASP A N 1
ATOM 825 C CA . ASP A 1 109 ? 3.799 -10.718 4.208 1.00 96.62 109 ASP A CA 1
ATOM 826 C C . ASP A 1 109 ? 3.796 -10.049 5.586 1.00 96.62 109 ASP A C 1
ATOM 828 O O . ASP A 1 109 ? 3.256 -10.595 6.546 1.00 96.62 109 ASP A O 1
ATOM 832 N N . VAL A 1 110 ? 4.388 -8.856 5.706 1.00 96.38 110 VAL A N 1
ATOM 833 C CA . VAL A 1 110 ? 4.400 -8.126 6.988 1.00 96.38 110 VAL A CA 1
ATOM 834 C C . VAL A 1 110 ? 3.012 -7.613 7.372 1.00 96.38 110 VAL A C 1
ATOM 836 O O . VAL A 1 110 ? 2.700 -7.553 8.559 1.00 96.38 110 VAL A O 1
ATOM 839 N N . LEU A 1 111 ? 2.161 -7.279 6.394 1.00 97.31 111 LEU A N 1
ATOM 840 C CA . LEU A 1 111 ? 0.758 -6.947 6.645 1.00 97.31 111 LEU A CA 1
ATOM 841 C C . LEU A 1 111 ? -0.051 -8.189 7.033 1.00 97.31 111 LEU A C 1
ATOM 843 O O . LEU A 1 111 ? -0.873 -8.114 7.946 1.00 97.31 111 LEU A O 1
ATOM 847 N N . TRP A 1 112 ? 0.201 -9.328 6.389 1.00 97.19 112 TRP A N 1
ATOM 848 C CA . TRP A 1 112 ? -0.439 -10.594 6.735 1.00 97.19 112 TRP A CA 1
ATOM 849 C C . TRP A 1 112 ? -0.165 -10.992 8.186 1.00 97.19 112 TRP A C 1
ATOM 851 O O . TRP A 1 112 ? -1.094 -11.261 8.947 1.00 97.19 112 TRP A O 1
ATOM 861 N N . ASP A 1 113 ? 1.099 -10.930 8.605 1.00 96.38 113 ASP A N 1
ATOM 862 C CA . ASP A 1 113 ? 1.507 -11.197 9.988 1.00 96.38 113 ASP A CA 1
ATOM 863 C C . ASP A 1 113 ? 0.873 -10.231 11.001 1.00 96.38 113 ASP A C 1
ATOM 865 O O . ASP A 1 113 ? 0.647 -10.592 12.155 1.00 96.38 113 ASP A O 1
ATOM 869 N N . ALA A 1 114 ? 0.566 -9.001 10.578 1.00 96.88 114 ALA A N 1
ATOM 870 C CA . ALA A 1 114 ? -0.131 -8.010 11.394 1.00 96.88 114 ALA A CA 1
ATOM 871 C C . ALA A 1 114 ? -1.665 -8.200 11.419 1.00 96.88 114 ALA A C 1
ATOM 873 O O . ALA A 1 114 ? -2.374 -7.405 12.041 1.00 96.88 114 ALA A O 1
ATOM 874 N N . GLY A 1 115 ? -2.182 -9.257 10.782 1.00 97.69 115 GLY A N 1
ATOM 875 C CA . GLY A 1 115 ? -3.599 -9.627 10.775 1.00 97.69 115 GLY A CA 1
ATOM 876 C C . GLY A 1 115 ? -4.411 -9.024 9.627 1.00 97.69 115 GLY A C 1
ATOM 877 O O . GLY A 1 115 ? -5.637 -9.142 9.617 1.00 97.69 115 GLY A O 1
ATOM 878 N N . PHE A 1 116 ? -3.761 -8.379 8.658 1.00 98.25 116 PHE A N 1
ATOM 879 C CA . PHE A 1 116 ? -4.430 -7.863 7.468 1.00 98.25 116 PHE A CA 1
ATOM 880 C C . PHE A 1 116 ? -4.503 -8.925 6.373 1.00 98.25 116 PHE A C 1
ATOM 882 O O . PHE A 1 116 ? -3.681 -9.830 6.292 1.00 98.25 116 PHE A O 1
ATOM 889 N N . LYS A 1 117 ? -5.461 -8.778 5.460 1.00 98.12 117 LYS A N 1
ATOM 890 C CA . LYS A 1 117 ? -5.433 -9.485 4.173 1.00 98.12 117 LYS A CA 1
ATOM 891 C C . LYS A 1 117 ? -5.194 -8.485 3.060 1.00 98.12 117 LYS A C 1
ATOM 893 O O . LYS A 1 117 ? -5.819 -7.424 3.050 1.00 98.12 117 LYS A O 1
ATOM 898 N N . VAL A 1 118 ? -4.326 -8.845 2.122 1.00 97.88 118 VAL A N 1
ATOM 899 C CA . VAL A 1 118 ? -4.044 -8.062 0.919 1.00 97.88 118 VAL A CA 1
ATOM 900 C C . VAL A 1 118 ? -4.653 -8.786 -0.275 1.00 97.88 118 VAL A C 1
ATOM 902 O O . VAL A 1 118 ? -4.371 -9.957 -0.509 1.00 97.88 118 VAL A O 1
ATOM 905 N N . LEU A 1 119 ? -5.523 -8.099 -1.008 1.00 97.44 119 LEU A N 1
ATOM 906 C CA . LEU A 1 119 ? -6.231 -8.631 -2.168 1.00 97.44 119 LEU A CA 1
ATOM 907 C C . LEU A 1 119 ? -5.838 -7.822 -3.401 1.00 97.44 119 LEU A C 1
ATOM 909 O O . LEU A 1 119 ? -5.967 -6.596 -3.394 1.00 97.44 119 LEU A O 1
ATOM 913 N N . GLN A 1 120 ? -5.376 -8.485 -4.458 1.00 96.25 120 GLN A N 1
ATOM 914 C CA . GLN A 1 120 ? -5.088 -7.817 -5.725 1.00 96.25 120 GLN A CA 1
ATOM 915 C C . GLN A 1 120 ? -6.396 -7.417 -6.423 1.00 96.25 120 GLN A C 1
ATOM 917 O O . GLN A 1 120 ? -7.326 -8.214 -6.525 1.00 96.25 120 GLN A O 1
ATOM 922 N N . ALA A 1 121 ? -6.461 -6.171 -6.886 1.00 92.31 121 ALA A N 1
ATOM 923 C CA . ALA A 1 121 ? -7.621 -5.585 -7.554 1.00 92.31 121 ALA A CA 1
ATOM 924 C C . ALA A 1 121 ? -7.373 -5.260 -9.036 1.00 92.31 121 ALA A C 1
ATOM 926 O O . ALA A 1 121 ? -8.338 -5.170 -9.793 1.00 92.31 121 ALA A O 1
ATOM 927 N N . VAL A 1 122 ? -6.107 -5.062 -9.434 1.00 87.44 122 VAL A N 1
ATOM 928 C CA . VAL A 1 122 ? -5.659 -4.793 -10.814 1.00 87.44 122 VAL A CA 1
ATOM 929 C C . VAL A 1 122 ? -4.372 -5.553 -11.090 1.00 87.44 122 VAL A C 1
ATOM 931 O O . VAL A 1 122 ? -3.487 -5.543 -10.197 1.00 87.44 122 VAL A O 1
#